Protein AF-A0A8J3BHD3-F1 (afdb_monomer)

Structure (mmCIF, N/CA/C/O backbone):
data_AF-A0A8J3BHD3-F1
#
_entry.id   AF-A0A8J3BHD3-F1
#
loop_
_atom_site.group_PDB
_atom_site.id
_atom_site.type_symbol
_atom_site.label_atom_id
_atom_site.label_alt_id
_atom_site.label_comp_id
_atom_site.label_asym_id
_atom_site.label_entity_id
_atom_site.label_seq_id
_atom_site.pdbx_PDB_ins_code
_atom_site.Cartn_x
_atom_site.Cartn_y
_atom_site.Cartn_z
_atom_site.occupancy
_atom_site.B_iso_or_equiv
_atom_site.auth_seq_id
_atom_site.auth_comp_id
_atom_site.auth_asym_id
_atom_site.auth_atom_id
_atom_site.pdbx_PDB_model_num
ATOM 1 N N . MET A 1 1 ? 18.817 16.779 8.416 1.00 40.88 1 MET A N 1
ATOM 2 C CA . MET A 1 1 ? 19.317 15.390 8.445 1.00 40.88 1 MET A CA 1
ATOM 3 C C . MET A 1 1 ? 18.569 14.631 7.371 1.00 40.88 1 MET A C 1
ATOM 5 O O . MET A 1 1 ? 17.364 14.485 7.488 1.00 40.88 1 MET A O 1
ATOM 9 N N . THR A 1 2 ? 19.231 14.256 6.281 1.00 53.31 2 THR A N 1
ATOM 10 C CA . THR A 1 2 ? 18.624 13.427 5.235 1.00 53.31 2 THR A CA 1
ATOM 11 C C . THR A 1 2 ? 18.557 12.008 5.783 1.00 53.31 2 THR A C 1
ATOM 13 O O . THR A 1 2 ? 19.531 11.260 5.707 1.00 53.31 2 THR A O 1
ATOM 16 N N . GLU A 1 3 ? 17.454 11.662 6.446 1.00 62.66 3 GLU A N 1
ATOM 17 C CA . GLU A 1 3 ? 17.205 10.271 6.812 1.00 62.66 3 GLU A CA 1
ATOM 18 C C . GLU A 1 3 ? 17.208 9.442 5.525 1.00 62.66 3 GLU A C 1
ATOM 20 O O . GLU A 1 3 ? 16.533 9.777 4.548 1.00 62.66 3 GLU A O 1
ATOM 25 N N . LYS A 1 4 ? 18.025 8.386 5.480 1.00 76.88 4 LYS A N 1
ATOM 26 C CA . LYS A 1 4 ? 17.988 7.430 4.374 1.00 76.88 4 LYS A CA 1
ATOM 27 C C . LYS A 1 4 ? 16.654 6.692 4.459 1.00 76.88 4 LYS A C 1
ATOM 29 O O . LYS A 1 4 ? 16.518 5.766 5.252 1.00 76.88 4 LYS A O 1
ATOM 34 N N . ILE A 1 5 ? 15.673 7.121 3.669 1.00 85.00 5 ILE A N 1
ATOM 35 C CA . ILE A 1 5 ? 14.397 6.415 3.530 1.00 85.00 5 ILE A CA 1
ATOM 36 C C . ILE A 1 5 ? 14.690 5.017 2.977 1.00 85.00 5 ILE 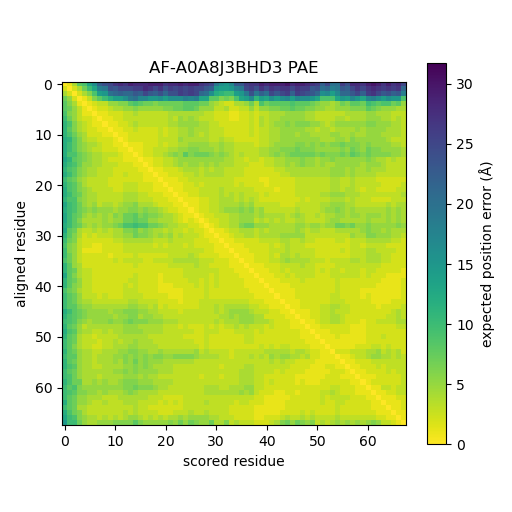A C 1
ATOM 38 O O . ILE A 1 5 ? 15.498 4.857 2.058 1.00 85.00 5 ILE A O 1
ATOM 42 N N . ASN A 1 6 ? 14.045 3.999 3.539 1.00 90.12 6 ASN A N 1
ATOM 43 C CA . ASN A 1 6 ? 14.266 2.620 3.128 1.00 90.12 6 ASN A CA 1
ATOM 44 C C . ASN A 1 6 ? 13.723 2.381 1.715 1.00 90.12 6 ASN A C 1
ATOM 46 O O . ASN A 1 6 ? 12.570 2.703 1.424 1.00 90.12 6 ASN A O 1
ATOM 50 N N . ARG A 1 7 ? 14.538 1.768 0.852 1.00 91.94 7 ARG A N 1
ATOM 51 C CA . ARG A 1 7 ? 14.062 1.235 -0.426 1.00 91.94 7 ARG A CA 1
ATOM 52 C C . ARG A 1 7 ? 13.559 -0.192 -0.215 1.00 91.94 7 ARG A C 1
ATOM 54 O O . ARG A 1 7 ? 14.351 -1.066 0.130 1.00 91.94 7 ARG A O 1
ATOM 61 N N . GLU A 1 8 ? 12.265 -0.426 -0.416 1.00 92.31 8 GLU A N 1
ATOM 62 C CA . GLU A 1 8 ? 11.695 -1.779 -0.380 1.00 92.31 8 GLU A CA 1
ATOM 63 C C . GLU A 1 8 ? 12.066 -2.525 -1.671 1.00 92.31 8 GLU A C 1
ATOM 65 O O . GLU A 1 8 ? 11.996 -1.962 -2.764 1.00 92.31 8 GLU A O 1
ATOM 70 N N . ILE A 1 9 ? 12.467 -3.792 -1.550 1.00 91.12 9 ILE A N 1
ATOM 71 C CA . ILE A 1 9 ? 12.615 -4.692 -2.698 1.00 91.12 9 ILE A CA 1
ATOM 72 C C . ILE A 1 9 ? 11.265 -5.377 -2.901 1.00 91.12 9 ILE A C 1
ATOM 74 O O . ILE A 1 9 ? 10.796 -6.095 -2.016 1.00 91.12 9 ILE A O 1
ATOM 78 N N . THR A 1 10 ? 10.629 -5.130 -4.045 1.00 92.44 10 THR A N 1
ATOM 79 C CA . THR A 1 10 ? 9.328 -5.727 -4.364 1.00 92.44 10 THR A CA 1
ATOM 80 C C . THR A 1 10 ? 9.478 -7.188 -4.806 1.00 92.44 10 THR A C 1
ATOM 82 O O . THR A 1 10 ? 10.578 -7.684 -5.043 1.00 92.44 10 THR A O 1
ATOM 85 N N . LEU A 1 11 ? 8.351 -7.897 -4.907 1.00 92.12 11 LEU A N 1
ATOM 86 C CA . LEU A 1 11 ? 8.302 -9.266 -5.434 1.00 92.12 11 LEU A CA 1
ATOM 87 C C . LEU A 1 11 ? 8.217 -9.315 -6.970 1.00 92.12 11 LEU A C 1
ATOM 89 O O . LEU A 1 11 ? 8.159 -10.408 -7.525 1.00 92.12 11 LEU A O 1
ATOM 93 N N . LEU A 1 12 ? 8.176 -8.156 -7.635 1.00 93.81 12 LEU A N 1
ATOM 94 C CA . LEU A 1 12 ? 8.051 -8.049 -9.084 1.00 93.81 12 LEU A CA 1
AT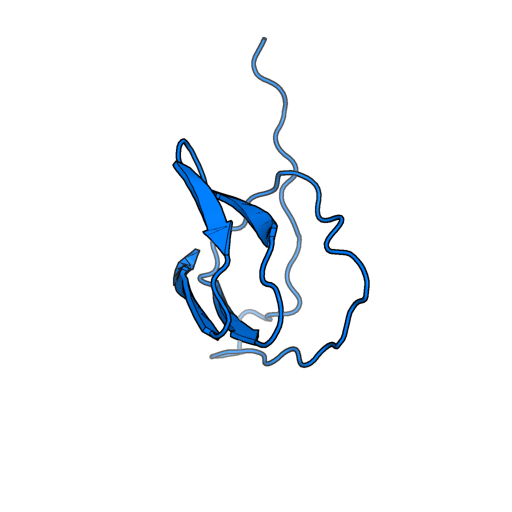OM 95 C C . LEU A 1 12 ? 9.409 -8.320 -9.742 1.00 93.81 12 LEU A C 1
ATOM 97 O O . LEU A 1 12 ? 10.402 -7.667 -9.411 1.00 93.81 12 LEU A O 1
ATOM 101 N N . LYS A 1 13 ? 9.464 -9.276 -10.669 1.00 92.44 13 LYS A N 1
ATOM 102 C CA . LYS A 1 13 ? 10.653 -9.529 -11.488 1.00 92.44 13 LYS A CA 1
ATOM 103 C C . LYS A 1 13 ? 10.643 -8.659 -12.748 1.00 92.44 13 LYS A C 1
ATOM 105 O O . LYS A 1 13 ? 9.580 -8.191 -13.147 1.00 92.44 13 LYS A O 1
ATOM 110 N N . PRO A 1 14 ? 11.795 -8.466 -13.416 1.00 90.88 14 PRO A N 1
ATOM 111 C CA . PRO A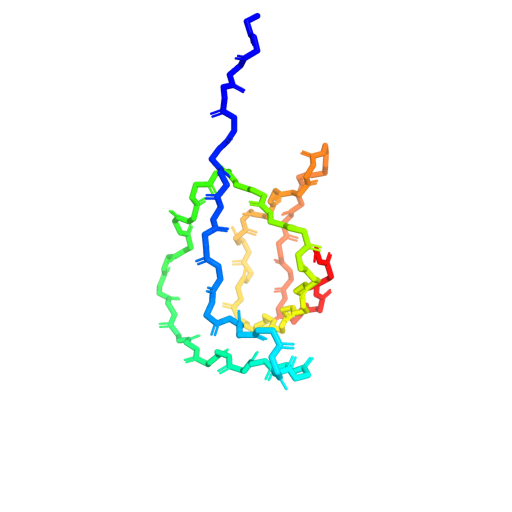 1 14 ? 11.862 -7.683 -14.651 1.00 90.88 14 PRO A CA 1
ATOM 112 C C . PRO A 1 14 ? 10.950 -8.195 -15.774 1.00 90.88 14 PRO A C 1
ATOM 114 O O . PRO A 1 14 ? 10.555 -7.418 -16.637 1.00 90.88 14 PRO A O 1
ATOM 117 N N . GLU A 1 15 ? 10.628 -9.490 -15.773 1.00 94.75 15 GLU A N 1
ATOM 118 C CA . GLU A 1 15 ? 9.761 -10.113 -16.777 1.00 94.75 15 GLU A CA 1
ATOM 119 C C . GLU A 1 15 ? 8.265 -10.020 -16.423 1.00 94.75 15 GLU A C 1
ATOM 121 O O . GLU A 1 15 ? 7.413 -10.318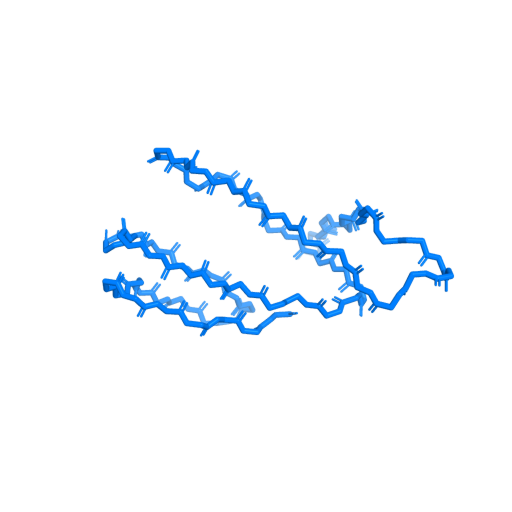 -17.262 1.00 94.75 15 GLU A O 1
ATOM 126 N N . ASP A 1 16 ? 7.935 -9.620 -15.190 1.00 94.31 16 ASP A N 1
ATOM 127 C CA . ASP A 1 16 ? 6.562 -9.556 -14.701 1.00 94.31 16 ASP A CA 1
ATOM 128 C C . ASP A 1 16 ? 5.894 -8.230 -15.102 1.00 94.31 16 ASP A C 1
ATOM 130 O O . ASP A 1 16 ? 6.459 -7.148 -14.951 1.00 94.31 16 ASP A O 1
ATOM 134 N N . ILE A 1 17 ? 4.635 -8.296 -15.548 1.00 92.69 17 ILE A N 1
ATOM 135 C CA . ILE A 1 17 ? 3.823 -7.099 -15.844 1.00 92.69 17 ILE A CA 1
ATOM 136 C C . ILE A 1 17 ? 3.183 -6.549 -14.557 1.00 92.69 17 ILE A C 1
ATOM 138 O O . ILE A 1 17 ? 3.080 -5.338 -14.377 1.00 92.69 17 ILE A O 1
ATOM 142 N N . PHE A 1 18 ? 2.741 -7.432 -13.655 1.00 94.19 18 PHE A N 1
ATOM 143 C CA . PHE A 1 18 ? 2.231 -7.081 -12.328 1.00 94.19 18 PHE A CA 1
ATOM 144 C C . PHE A 1 18 ? 2.243 -8.293 -11.389 1.00 94.19 18 PHE A C 1
ATOM 146 O O . PHE A 1 18 ? 2.277 -9.444 -11.821 1.00 94.19 18 PHE A O 1
ATOM 153 N N . PHE A 1 19 ? 2.132 -8.025 -10.088 1.00 93.31 19 PHE A N 1
ATOM 154 C CA . PHE A 1 19 ? 1.974 -9.034 -9.045 1.00 93.31 19 PHE A CA 1
ATOM 155 C C . PHE A 1 19 ? 0.832 -8.642 -8.098 1.00 93.31 19 PHE A C 1
ATOM 157 O O . PHE A 1 19 ? 0.690 -7.471 -7.741 1.00 93.31 19 PHE A O 1
ATOM 164 N N . ILE A 1 20 ? 0.013 -9.614 -7.681 1.00 94.06 20 ILE A N 1
ATOM 165 C CA . ILE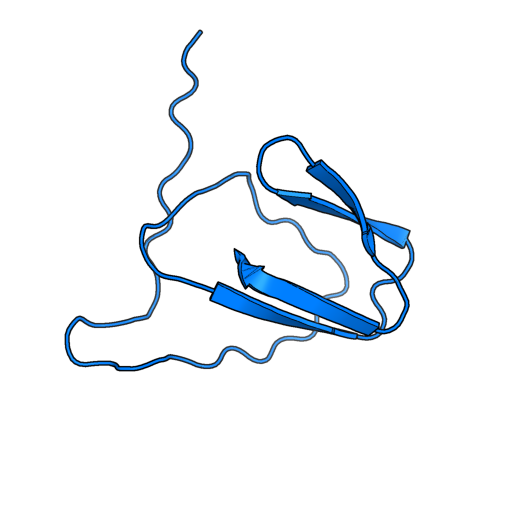 A 1 20 ? -1.146 -9.381 -6.805 1.00 94.06 20 ILE A CA 1
ATOM 166 C C . ILE A 1 20 ? -0.861 -9.917 -5.404 1.00 94.06 20 ILE A C 1
ATOM 168 O O . ILE A 1 20 ? -0.536 -11.088 -5.216 1.00 94.06 20 ILE A O 1
ATOM 172 N N . ILE A 1 21 ? -1.068 -9.059 -4.404 1.00 93.25 21 ILE A N 1
ATOM 173 C CA . ILE A 1 21 ? -1.034 -9.426 -2.988 1.00 93.25 21 ILE A CA 1
ATOM 174 C C . ILE A 1 21 ? -2.443 -9.300 -2.420 1.00 93.25 21 ILE A C 1
ATOM 176 O O . ILE A 1 21 ? -3.002 -8.208 -2.411 1.00 93.25 21 ILE A O 1
ATOM 180 N N . ASN A 1 22 ? -2.971 -10.390 -1.861 1.00 94.94 22 ASN A N 1
ATOM 181 C CA . ASN A 1 22 ? -4.189 -10.364 -1.054 1.00 94.94 22 ASN A CA 1
ATOM 182 C C . ASN A 1 22 ? -3.856 -10.687 0.408 1.00 94.94 22 ASN A C 1
ATOM 184 O O . ASN A 1 22 ? -3.256 -11.725 0.693 1.00 94.94 22 ASN A O 1
ATOM 188 N N . ARG A 1 23 ? -4.198 -9.784 1.332 1.00 92.69 23 ARG A N 1
ATOM 189 C CA . ARG A 1 23 ? -3.922 -9.927 2.768 1.00 92.69 23 ARG A CA 1
ATOM 190 C C . ARG A 1 23 ? -5.020 -9.264 3.593 1.00 92.69 23 ARG A C 1
ATOM 192 O O . ARG A 1 23 ? -5.432 -8.151 3.288 1.00 92.69 23 ARG A O 1
ATOM 199 N N . VAL A 1 24 ? -5.388 -9.907 4.697 1.00 94.12 24 VAL A N 1
ATOM 200 C CA . VAL A 1 24 ? -6.196 -9.317 5.772 1.00 94.12 24 VAL A CA 1
ATOM 201 C C . VAL A 1 24 ? -5.277 -9.085 6.966 1.00 94.12 24 VAL A C 1
ATOM 203 O O . VAL A 1 24 ? -4.558 -9.992 7.384 1.00 94.12 24 VAL A O 1
ATOM 206 N N . LYS A 1 25 ? -5.260 -7.862 7.495 1.00 90.19 25 LYS A N 1
ATOM 207 C CA . LYS A 1 25 ? -4.440 -7.478 8.649 1.00 90.19 25 LYS A CA 1
ATOM 208 C C . LYS A 1 25 ? -5.297 -6.737 9.669 1.00 90.19 25 LYS A C 1
ATOM 210 O O . LYS A 1 25 ? -6.109 -5.906 9.289 1.00 90.19 25 LYS A O 1
ATOM 215 N N . GLN A 1 26 ? -5.054 -6.990 10.955 1.00 89.06 26 GLN A N 1
ATOM 216 C CA . GLN A 1 26 ? -5.649 -6.199 12.043 1.00 89.06 26 GLN A CA 1
ATOM 217 C C . GLN A 1 26 ? -4.946 -4.844 12.228 1.00 89.06 26 GLN A C 1
ATOM 219 O O . GLN A 1 26 ? -5.537 -3.903 12.744 1.00 89.06 26 GLN A O 1
ATOM 224 N N . LYS A 1 27 ? -3.677 -4.740 11.809 1.00 86.94 27 LYS A N 1
ATOM 225 C CA . LYS A 1 27 ? -2.870 -3.520 11.898 1.00 86.94 27 LYS A CA 1
ATOM 226 C C . LYS A 1 27 ? -2.018 -3.344 10.645 1.00 86.94 27 LYS A C 1
ATOM 228 O O . LYS A 1 27 ? -1.409 -4.300 10.165 1.00 86.94 27 LYS A O 1
ATOM 233 N N . PHE A 1 28 ? -1.945 -2.111 10.153 1.00 85.56 28 PHE A N 1
ATOM 234 C CA . PHE A 1 28 ? -1.009 -1.699 9.112 1.00 85.56 28 PHE A CA 1
ATOM 235 C C . PHE A 1 28 ? 0.196 -1.021 9.769 1.00 85.56 28 PHE A C 1
ATOM 237 O O . PHE A 1 28 ? 0.073 0.050 10.354 1.00 85.56 28 PHE A O 1
ATOM 244 N N . ASP A 1 29 ? 1.349 -1.679 9.714 1.00 84.94 29 ASP A N 1
ATOM 245 C CA . ASP A 1 29 ? 2.584 -1.325 10.423 1.00 84.94 29 ASP A CA 1
ATOM 246 C C . ASP A 1 29 ? 3.782 -1.151 9.475 1.00 84.94 29 ASP A C 1
ATOM 248 O O . ASP A 1 29 ? 4.935 -1.359 9.847 1.00 84.94 29 ASP A O 1
ATOM 252 N N . PHE A 1 30 ? 3.509 -0.763 8.229 1.00 86.31 30 PHE A N 1
ATOM 253 C CA . PHE A 1 30 ? 4.550 -0.512 7.240 1.00 86.31 30 PHE A CA 1
ATOM 254 C C . PHE A 1 30 ? 5.335 0.753 7.599 1.00 86.31 30 PHE A C 1
ATOM 256 O O . PHE A 1 30 ? 4.757 1.822 7.793 1.00 86.31 30 PHE A O 1
ATOM 263 N N . THR A 1 31 ? 6.659 0.632 7.659 1.00 88.06 31 THR A N 1
ATOM 264 C CA . THR A 1 31 ? 7.565 1.777 7.798 1.00 88.06 31 THR A CA 1
ATOM 265 C C . THR A 1 31 ? 7.520 2.646 6.543 1.00 88.06 31 THR A C 1
ATOM 267 O O . THR A 1 31 ? 7.120 2.179 5.477 1.00 88.06 31 THR A O 1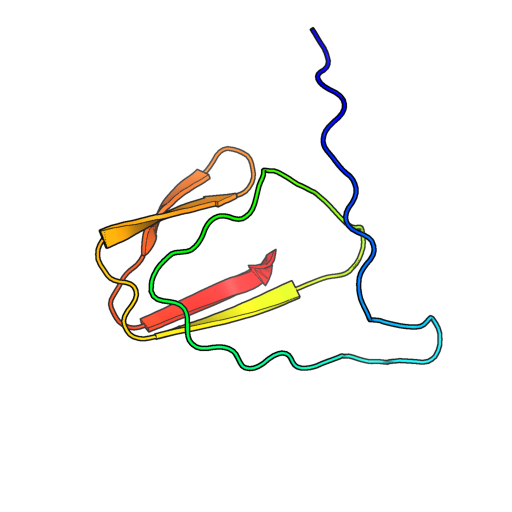
ATOM 270 N N . ILE A 1 32 ? 7.929 3.912 6.642 1.00 88.56 32 ILE A N 1
ATOM 271 C CA . ILE A 1 32 ? 8.046 4.788 5.469 1.00 88.56 32 ILE A CA 1
ATOM 272 C C . ILE A 1 32 ? 9.133 4.220 4.545 1.00 88.56 32 ILE A C 1
ATOM 274 O O . ILE A 1 32 ? 10.272 4.004 4.966 1.00 88.56 32 ILE A O 1
ATOM 278 N N . HIS A 1 33 ? 8.765 3.955 3.294 1.00 92.00 33 HIS A N 1
ATOM 279 C CA . HIS A 1 33 ? 9.635 3.374 2.275 1.00 92.00 33 HIS A CA 1
ATOM 280 C C . HIS A 1 33 ? 9.264 3.887 0.884 1.00 92.00 33 HIS A C 1
ATOM 282 O O . HIS A 1 33 ? 8.178 4.433 0.681 1.00 92.00 33 HIS A O 1
ATOM 288 N N . PHE A 1 34 ? 10.152 3.652 -0.079 1.00 93.12 34 PHE A N 1
ATOM 289 C CA . PHE A 1 34 ? 9.896 3.896 -1.495 1.00 93.12 34 PHE A CA 1
ATOM 290 C C . PHE A 1 34 ? 10.398 2.739 -2.364 1.00 93.12 34 PHE A C 1
ATOM 292 O O . PHE A 1 34 ? 11.252 1.954 -1.950 1.00 93.12 34 PHE A O 1
ATOM 299 N N . HIS A 1 35 ? 9.874 2.655 -3.581 1.00 93.38 35 HIS A N 1
ATOM 300 C CA . HIS A 1 35 ? 10.343 1.773 -4.643 1.00 93.38 35 HIS A CA 1
ATOM 301 C C . HIS A 1 35 ? 9.934 2.390 -6.001 1.00 93.38 35 HIS A C 1
ATOM 303 O O . HIS A 1 35 ? 8.968 3.151 -6.031 1.00 93.38 35 HIS A O 1
ATOM 309 N N . PRO A 1 36 ? 10.677 2.166 -7.102 1.00 92.31 36 PRO A N 1
ATOM 310 C CA . PRO A 1 36 ? 10.367 2.777 -8.401 1.00 92.31 36 PRO A CA 1
ATOM 311 C C . PRO A 1 36 ? 9.134 2.173 -9.092 1.00 92.31 36 PRO A C 1
ATOM 313 O O . PRO A 1 36 ? 8.595 2.780 -10.013 1.00 92.31 36 PRO A O 1
A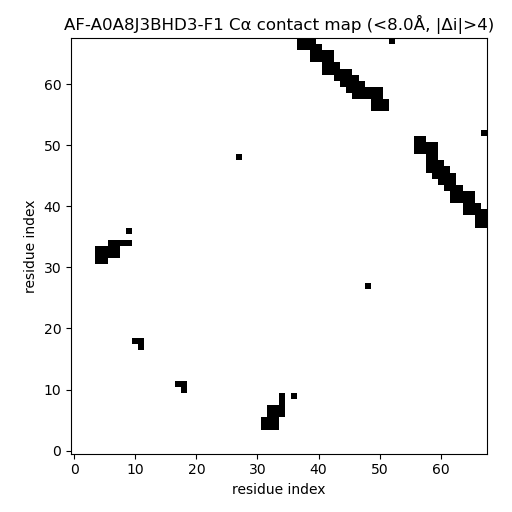TOM 316 N N . GLU A 1 37 ? 8.703 0.980 -8.684 1.00 94.06 37 GLU A N 1
ATOM 317 C CA . GLU A 1 37 ? 7.539 0.301 -9.245 1.00 94.06 37 GLU A CA 1
ATOM 318 C C . GLU A 1 37 ? 6.237 0.963 -8.776 1.00 94.06 37 GLU A C 1
ATOM 320 O O . GLU A 1 37 ? 6.141 1.432 -7.645 1.00 94.06 37 GLU A O 1
ATOM 325 N N . TYR A 1 38 ? 5.202 0.953 -9.612 1.00 92.50 38 TYR A N 1
ATOM 326 C CA . TYR A 1 38 ? 3.888 1.472 -9.232 1.00 92.50 38 TYR A CA 1
ATOM 327 C C . TYR A 1 38 ? 3.093 0.453 -8.418 1.00 92.50 38 TYR A C 1
ATOM 329 O O . TYR A 1 38 ? 3.135 -0.750 -8.692 1.00 92.50 38 TYR A O 1
ATOM 337 N N . LYS A 1 39 ? 2.314 0.923 -7.439 1.00 94.12 39 LYS A N 1
ATOM 338 C CA . LYS A 1 39 ? 1.477 0.056 -6.608 1.00 94.12 39 LYS A CA 1
ATOM 339 C C . LYS A 1 39 ? 0.068 0.607 -6.441 1.00 94.12 39 LYS A C 1
ATOM 341 O O . LYS A 1 39 ? -0.168 1.617 -5.783 1.00 94.12 39 LYS A O 1
ATOM 346 N N . LEU A 1 40 ? -0.895 -0.153 -6.953 1.00 95.38 40 LEU A N 1
ATOM 347 C CA . LEU A 1 40 ? -2.314 0.066 -6.712 1.00 95.38 40 LEU A CA 1
ATOM 348 C C . LEU A 1 40 ? -2.775 -0.779 -5.518 1.00 95.38 40 LEU A C 1
ATOM 350 O O . LEU A 1 40 ? -2.583 -1.992 -5.496 1.00 95.38 40 LEU A O 1
ATOM 354 N N . ASN A 1 41 ? -3.386 -0.144 -4.521 1.00 94.56 41 ASN A N 1
ATOM 355 C CA . ASN A 1 41 ? -3.959 -0.814 -3.357 1.00 94.56 41 ASN A CA 1
ATOM 356 C C . ASN A 1 41 ? -5.472 -0.623 -3.353 1.00 94.56 41 ASN A C 1
ATOM 358 O O . ASN A 1 41 ? -5.955 0.506 -3.422 1.00 94.56 41 ASN A O 1
ATOM 362 N N . PHE A 1 42 ? -6.198 -1.726 -3.211 1.00 95.88 42 PHE A N 1
ATOM 363 C CA . PHE A 1 42 ? -7.603 -1.727 -2.830 1.00 95.88 42 PHE A CA 1
ATOM 364 C C . PHE A 1 42 ? -7.694 -2.018 -1.333 1.00 95.88 42 PHE A C 1
ATOM 366 O O . PHE A 1 42 ? -7.110 -2.990 -0.851 1.00 95.88 42 PHE A O 1
ATOM 373 N N . ILE A 1 43 ? -8.392 -1.157 -0.600 1.00 95.06 43 ILE A N 1
ATOM 374 C CA . ILE A 1 43 ? -8.518 -1.227 0.852 1.00 95.06 43 ILE A CA 1
ATOM 375 C C . ILE A 1 43 ? -10.003 -1.238 1.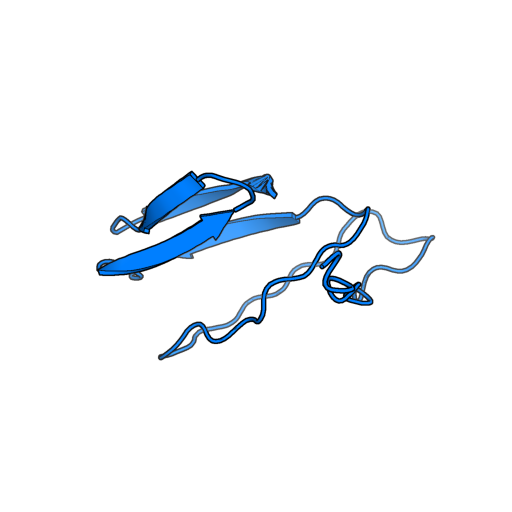198 1.00 95.06 43 ILE A C 1
ATOM 377 O O . ILE A 1 43 ? -10.765 -0.396 0.726 1.00 95.06 43 ILE A O 1
ATOM 381 N N . LEU A 1 44 ? -10.399 -2.197 2.031 1.00 96.06 44 LEU A N 1
ATOM 382 C CA . LEU A 1 44 ? -11.765 -2.387 2.502 1.00 96.06 44 LEU A CA 1
ATOM 383 C C . LEU A 1 44 ? -11.745 -2.537 4.025 1.00 96.06 44 LEU A C 1
ATOM 385 O O . LEU A 1 44 ? -10.852 -3.196 4.560 1.00 96.06 44 LEU A O 1
ATOM 389 N N . ASN A 1 45 ? -12.737 -1.963 4.708 1.00 94.06 45 ASN A N 1
ATOM 390 C CA . ASN A 1 45 ? -12.925 -2.061 6.160 1.00 94.06 45 ASN A CA 1
ATOM 391 C C . ASN A 1 45 ? -11.725 -1.545 6.978 1.00 94.06 45 ASN A C 1
ATOM 393 O O . ASN A 1 45 ? -11.371 -2.123 8.004 1.00 94.06 45 ASN A O 1
ATOM 397 N N . ALA A 1 46 ? -11.091 -0.460 6.527 1.00 92.44 46 ALA A N 1
ATOM 398 C CA . ALA A 1 46 ? -9.940 0.153 7.198 1.00 92.44 46 ALA A CA 1
ATOM 399 C C . ALA A 1 46 ? -10.252 1.553 7.746 1.00 92.44 46 ALA A C 1
ATOM 401 O O . ALA A 1 46 ? -9.357 2.392 7.858 1.00 92.44 46 ALA A O 1
ATOM 402 N N . ARG A 1 47 ? -11.518 1.811 8.088 1.00 93.75 47 ARG A N 1
ATOM 403 C CA . ARG A 1 47 ? -11.936 3.079 8.685 1.00 93.75 47 ARG A CA 1
ATOM 404 C C . ARG A 1 47 ? -11.094 3.400 9.921 1.00 93.75 47 ARG A C 1
ATOM 406 O O . ARG A 1 47 ? -10.756 2.504 10.694 1.00 93.75 47 ARG A O 1
ATOM 413 N N . SER A 1 48 ? -10.732 4.670 10.088 1.00 91.50 48 SER A N 1
ATOM 414 C CA . SER A 1 48 ? -9.879 5.150 11.188 1.00 91.50 48 SER A CA 1
ATOM 415 C C . SER A 1 48 ? -8.413 4.715 11.146 1.00 91.50 48 SER A C 1
ATOM 417 O O . SER A 1 48 ? -7.628 5.088 12.022 1.00 91.50 48 SER A O 1
ATOM 419 N N . VAL A 1 49 ? -7.986 4.017 10.089 1.00 92.50 49 VAL A N 1
ATOM 420 C CA . VAL A 1 49 ? -6.562 3.853 9.780 1.00 92.50 49 VAL A CA 1
ATOM 421 C C . VAL A 1 49 ? -6.036 5.140 9.151 1.00 92.50 49 VAL A C 1
ATOM 423 O O . VAL A 1 49 ? -6.628 5.683 8.220 1.00 92.50 49 VAL A O 1
ATOM 426 N N . ARG A 1 50 ? -4.885 5.616 9.634 1.00 92.75 50 ARG A N 1
ATOM 427 C CA . ARG A 1 50 ? -4.166 6.741 9.028 1.00 92.75 50 ARG A CA 1
ATOM 428 C C . ARG A 1 50 ? -3.267 6.254 7.899 1.00 92.75 50 ARG A C 1
ATOM 430 O O . ARG A 1 50 ? -2.414 5.391 8.103 1.00 92.75 50 ARG A O 1
ATOM 437 N N . ARG A 1 51 ? -3.440 6.843 6.722 1.00 92.88 51 ARG A N 1
ATOM 438 C CA . ARG A 1 51 ? -2.586 6.675 5.550 1.00 92.88 51 ARG A CA 1
ATOM 439 C C . ARG A 1 51 ? -1.616 7.846 5.472 1.00 92.88 51 ARG A C 1
ATOM 441 O O . ARG A 1 51 ? -2.032 8.990 5.613 1.00 92.88 51 ARG A O 1
ATOM 448 N N . VAL A 1 52 ? -0.350 7.551 5.195 1.00 92.56 52 VAL A N 1
ATOM 449 C CA . VAL A 1 52 ? 0.682 8.559 4.919 1.00 92.56 52 VAL A CA 1
ATOM 450 C C . VAL A 1 52 ? 1.315 8.239 3.572 1.00 92.56 52 VAL A C 1
ATOM 452 O O . VAL A 1 52 ? 1.810 7.127 3.380 1.00 92.56 52 VAL A O 1
ATOM 455 N N . ILE A 1 53 ? 1.268 9.187 2.638 1.00 91.88 53 ILE A N 1
ATOM 456 C CA . ILE A 1 53 ? 1.921 9.099 1.326 1.00 91.88 53 ILE A CA 1
ATOM 457 C C . ILE A 1 53 ? 2.534 10.461 1.032 1.00 91.88 53 ILE A C 1
ATOM 459 O O . ILE A 1 53 ? 1.806 11.442 0.914 1.00 91.88 53 ILE A O 1
ATOM 463 N N . SER A 1 54 ? 3.859 10.506 0.877 1.00 87.69 54 SER A N 1
ATOM 464 C CA . SER A 1 54 ? 4.594 11.765 0.714 1.00 87.69 54 SER A CA 1
ATOM 465 C C . SER A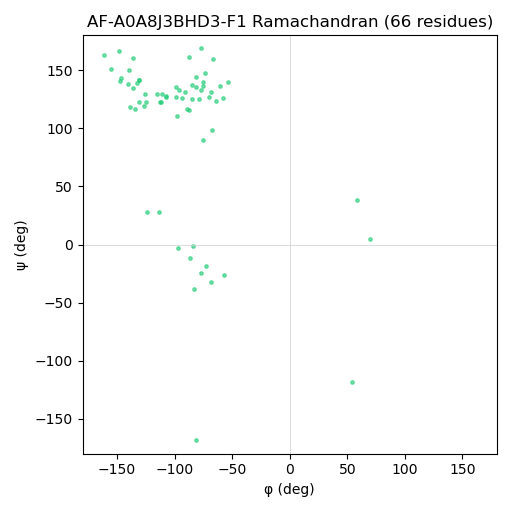 1 54 ? 4.266 12.736 1.864 1.00 87.69 54 SER A C 1
ATOM 467 O O . SER A 1 54 ? 4.501 12.422 3.030 1.00 87.69 54 SER A O 1
ATOM 469 N N . ASP A 1 55 ? 3.700 13.885 1.533 1.00 91.19 55 ASP A N 1
ATOM 470 C CA . ASP A 1 55 ? 3.284 14.995 2.376 1.00 91.19 55 ASP A CA 1
ATOM 471 C C . ASP A 1 55 ? 1.784 14.958 2.717 1.00 91.19 55 ASP A C 1
ATOM 473 O O . ASP A 1 55 ? 1.314 15.780 3.502 1.00 91.19 55 ASP A O 1
ATOM 477 N N . SER A 1 56 ? 1.035 13.985 2.184 1.00 92.44 56 SER A N 1
ATOM 478 C CA . SER A 1 56 ? -0.367 13.758 2.538 1.00 92.44 56 SER A CA 1
ATOM 479 C C . SER A 1 56 ? -0.500 12.773 3.703 1.00 92.44 56 SER A C 1
ATOM 481 O O . SER A 1 56 ? 0.064 11.671 3.703 1.00 92.44 56 SER A O 1
ATOM 483 N N . MET A 1 57 ? -1.311 13.168 4.686 1.00 94.88 57 MET A N 1
ATOM 484 C CA . MET A 1 57 ? -1.792 12.316 5.766 1.00 94.88 57 MET A CA 1
ATOM 485 C C . MET A 1 57 ? -3.315 12.396 5.827 1.00 94.88 57 MET A C 1
ATOM 487 O O . MET A 1 57 ? -3.879 13.459 6.072 1.00 94.88 57 MET A O 1
ATOM 491 N N . GLU A 1 58 ? -3.978 11.260 5.641 1.00 94.44 58 GLU A N 1
ATOM 492 C CA . GLU A 1 58 ? -5.437 11.179 5.547 1.00 94.44 58 GLU A CA 1
ATOM 493 C C . GLU A 1 58 ? -5.960 9.947 6.296 1.00 94.44 58 GLU A C 1
ATOM 495 O O . GLU A 1 58 ? -5.278 8.924 6.394 1.00 94.44 58 GLU A O 1
ATOM 500 N N . GLU A 1 59 ? -7.181 10.026 6.822 1.00 94.69 59 GLU A N 1
ATOM 501 C CA . GLU A 1 59 ? -7.894 8.863 7.355 1.00 94.69 59 GLU A CA 1
ATOM 502 C C . GLU A 1 59 ? -8.552 8.078 6.212 1.00 94.69 59 GLU A C 1
ATOM 504 O O . GLU A 1 59 ? -9.156 8.657 5.310 1.00 94.69 59 GLU A O 1
ATOM 509 N N . ILE A 1 60 ? -8.422 6.753 6.241 1.00 94.38 60 ILE A N 1
ATOM 510 C CA . ILE A 1 60 ? -9.030 5.854 5.257 1.00 94.38 60 ILE A CA 1
ATOM 511 C C . ILE A 1 60 ? -10.537 5.725 5.535 1.00 94.38 60 ILE A C 1
ATOM 513 O O . ILE A 1 60 ? -10.962 5.631 6.687 1.00 94.38 60 ILE A O 1
ATOM 517 N N . GLY A 1 61 ? -11.347 5.709 4.472 1.00 92.12 61 GLY A N 1
ATOM 518 C CA . GLY A 1 61 ? -12.787 5.435 4.540 1.00 92.12 61 GLY A CA 1
ATOM 519 C C . GLY A 1 61 ? -13.125 3.938 4.601 1.00 92.12 61 GLY A C 1
ATOM 520 O O . GLY A 1 61 ? -12.258 3.084 4.774 1.00 92.12 61 GLY A O 1
ATOM 521 N N . ASP A 1 62 ? -14.400 3.591 4.418 1.00 93.31 62 ASP A N 1
ATOM 522 C CA . ASP A 1 62 ? -14.833 2.182 4.416 1.00 93.31 62 ASP A CA 1
ATOM 523 C C . ASP A 1 62 ? -14.308 1.407 3.189 1.00 93.31 62 ASP A C 1
ATOM 525 O O . ASP A 1 62 ? -13.983 0.223 3.290 1.00 93.31 62 ASP A O 1
ATOM 529 N N . VAL A 1 63 ? -14.164 2.092 2.047 1.00 95.56 63 VAL A N 1
ATOM 530 C CA . VAL A 1 63 ? -13.594 1.573 0.793 1.00 95.56 63 VAL A CA 1
ATOM 531 C C . VAL A 1 63 ? -12.651 2.618 0.205 1.00 95.56 63 VAL A C 1
ATOM 533 O O . VAL A 1 63 ? -13.014 3.791 0.115 1.00 95.56 63 VAL A O 1
ATOM 536 N N . GLN A 1 64 ? -11.460 2.212 -0.238 1.00 94.19 64 GLN A N 1
ATOM 537 C CA . GLN A 1 64 ? -10.511 3.118 -0.883 1.00 94.19 64 GLN A CA 1
ATOM 538 C C . GLN A 1 64 ? -9.676 2.428 -1.966 1.00 94.19 64 GLN A C 1
ATOM 540 O O . GLN A 1 64 ? -9.244 1.285 -1.814 1.00 94.19 64 GLN A O 1
ATOM 545 N N . ILE A 1 65 ? -9.399 3.167 -3.042 1.00 95.62 65 ILE A N 1
ATOM 546 C CA . ILE A 1 65 ? -8.383 2.830 -4.041 1.00 95.62 65 ILE A CA 1
ATOM 547 C C . ILE A 1 65 ? -7.251 3.845 -3.913 1.00 95.62 65 ILE A C 1
ATOM 549 O O . ILE A 1 65 ? -7.487 5.052 -3.880 1.00 95.62 65 ILE A O 1
ATOM 553 N N . VAL A 1 66 ? -6.020 3.354 -3.809 1.00 94.12 66 VAL A N 1
ATOM 554 C CA . VAL A 1 66 ? -4.829 4.177 -3.593 1.00 94.12 66 VAL A CA 1
ATOM 555 C C . VAL A 1 66 ? -3.745 3.794 -4.581 1.00 94.12 66 VAL A C 1
ATOM 557 O O . VAL A 1 66 ? -3.296 2.649 -4.588 1.00 94.12 66 VAL A O 1
ATOM 560 N N . TYR A 1 67 ? -3.285 4.769 -5.354 1.00 92.19 67 TYR A N 1
ATOM 561 C CA . TYR A 1 67 ? -2.092 4.661 -6.183 1.00 92.19 67 TYR A CA 1
ATOM 562 C C . TYR A 1 67 ? -0.894 5.254 -5.438 1.00 92.19 67 TYR A C 1
ATOM 564 O O . TYR A 1 67 ? -1.021 6.331 -4.850 1.00 92.19 67 TYR A O 1
ATOM 572 N N . LYS A 1 68 ? 0.235 4.545 -5.427 1.00 88.81 68 LYS A N 1
ATOM 573 C CA . LYS A 1 68 ? 1.500 5.016 -4.863 1.00 88.81 68 LYS A CA 1
ATOM 574 C C . LYS A 1 68 ? 2.692 4.545 -5.685 1.00 88.81 68 LYS A C 1
ATOM 576 O O . LYS A 1 68 ? 2.539 3.527 -6.402 1.00 88.81 68 LYS A O 1
#

Mean predicted aligned error: 4.35 Å

Solvent-accessible surface area (backbone atoms only — not comparable to full-atom values): 4857 Å² total; per-residue (Å²): 131,87,74,83,69,44,73,58,83,72,93,69,51,98,88,53,93,77,79,89,86,89,82,88,72,99,71,91,82,80,73,80,61,48,60,95,68,83,44,80,43,82,47,67,78,41,57,82,39,77,47,75,56,96,92,48,73,47,70,39,50,60,64,44,79,45,82,86

pLDDT: mean 90.33, std 8.97, range [40.88, 96.06]

Foldseek 3Di:
DPPPAAEDDDPDDPPDPDDDDDDDDPDDDDDGYDYPDKDKDWDAQQAQDWDDDPPDIDGDDRIDIDID

Radius of gyration: 13.48 Å; Cα contacts (8 Å, |Δi|>4): 68; chains: 1; bounding box: 34×26×29 Å

Secondary structure (DSSP, 8-state):
-----EEPPPS--TT-S--------S---PPSEE-SS--EEEEES-TTPEEEETTEEEE--SEEEEE-

Sequence (68 aa):
MTEKINREITLLKPEDIFFIINRVKQKFDFTIHFHPEYKLNFILNARSVRRVISDSMEEIGDVQIVYK

Organism: NCBI:txid288019